Protein AF-A0A4C1Z4H4-F1 (afdb_monomer)

InterPro domains:
  IPR001117 Multicopper oxidase, second cupredoxin domain [PF00394] (41-142)
  IPR008972 Cupredoxin [G3DSA:2.60.40.420] (39-146)
  IPR008972 Cupredoxin [SSF49503] (39-143)
  IPR045087 Multicopper oxidase [PTHR11709] (38-143)

Sequence (146 aa):
MNISHVLVHEFMSIYYALAGWSGNRERRDERTKRKRGKEKEHVMIVTDWVHELSIAMFSSHHHSYGDNKPPTLLINGLGRFHVFNSTTGATYMRAARFNVEQGFRYRFRVINAEFLNCPIEMSFDGHNITVIASDGHDLVPITGEH

Structure (mmCIF, N/CA/C/O backbone):
data_AF-A0A4C1Z4H4-F1
#
_entry.id   AF-A0A4C1Z4H4-F1
#
loop_
_atom_site.group_PDB
_atom_site.id
_atom_site.type_symbol
_atom_site.label_atom_id
_atom_site.label_alt_id
_atom_site.label_comp_id
_atom_site.label_asym_id
_atom_site.label_entity_id
_atom_site.label_seq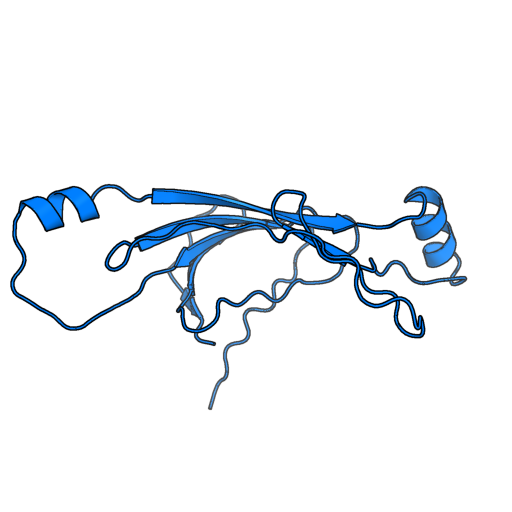_id
_atom_site.pdbx_PDB_ins_code
_atom_site.Cartn_x
_atom_site.Cartn_y
_atom_site.Cartn_z
_atom_site.occupancy
_atom_site.B_iso_or_equiv
_atom_site.auth_seq_id
_atom_site.auth_comp_id
_atom_site.auth_asym_id
_atom_site.auth_atom_id
_atom_site.pdbx_PDB_model_num
ATOM 1 N N . MET A 1 1 ? 15.488 -1.705 21.144 1.00 30.19 1 MET A N 1
ATOM 2 C CA . MET A 1 1 ? 14.410 -1.062 20.367 1.00 30.19 1 MET A CA 1
ATOM 3 C C . MET A 1 1 ? 14.139 -1.961 19.178 1.00 30.19 1 MET A C 1
ATOM 5 O O . MET A 1 1 ? 14.973 -2.008 18.289 1.00 30.19 1 MET A O 1
ATOM 9 N N . ASN A 1 2 ? 13.063 -2.749 19.222 1.00 25.31 2 ASN A N 1
ATOM 10 C CA . ASN A 1 2 ? 12.645 -3.563 18.080 1.00 25.31 2 ASN A CA 1
ATOM 11 C C . ASN A 1 2 ? 11.668 -2.730 17.256 1.00 25.31 2 ASN A C 1
ATOM 13 O O . ASN A 1 2 ? 10.528 -2.532 17.666 1.00 25.31 2 ASN A O 1
ATOM 17 N N . ILE A 1 3 ? 12.150 -2.210 16.133 1.00 30.77 3 ILE A N 1
ATOM 18 C CA . ILE A 1 3 ? 11.307 -1.633 15.089 1.00 30.77 3 ILE A CA 1
ATOM 19 C C . ILE A 1 3 ? 10.726 -2.826 14.330 1.00 30.77 3 ILE A C 1
ATOM 21 O O . ILE A 1 3 ? 11.472 -3.668 13.831 1.00 30.77 3 ILE A O 1
ATOM 25 N N . SER A 1 4 ? 9.401 -2.948 14.325 1.00 30.25 4 SER A N 1
ATOM 26 C CA . SER A 1 4 ? 8.708 -4.045 13.648 1.00 30.25 4 SER A CA 1
ATOM 27 C C . SER A 1 4 ? 8.334 -3.567 12.249 1.00 30.25 4 SER A C 1
ATOM 29 O O . SER A 1 4 ? 7.298 -2.936 12.072 1.00 30.25 4 SER A O 1
ATOM 31 N N . HIS A 1 5 ? 9.202 -3.819 11.271 1.00 35.69 5 HIS A N 1
ATOM 32 C CA . HIS A 1 5 ? 8.879 -3.618 9.859 1.00 35.69 5 HIS A CA 1
ATOM 33 C C . HIS A 1 5 ? 7.902 -4.706 9.413 1.00 35.69 5 HIS A C 1
ATOM 35 O O . HIS A 1 5 ? 8.167 -5.894 9.614 1.00 35.69 5 HIS A O 1
ATOM 41 N N . VAL A 1 6 ? 6.785 -4.321 8.797 1.00 41.94 6 VAL A N 1
ATOM 42 C CA . VAL A 1 6 ? 5.903 -5.284 8.129 1.00 41.94 6 VAL A CA 1
ATOM 43 C C . VAL A 1 6 ? 6.424 -5.454 6.704 1.00 41.94 6 VAL A C 1
ATOM 45 O O . VAL A 1 6 ? 5.980 -4.785 5.777 1.00 41.94 6 VAL A O 1
ATOM 48 N N . LEU A 1 7 ? 7.426 -6.324 6.549 1.00 33.84 7 LEU A N 1
ATOM 49 C CA . LEU A 1 7 ? 7.892 -6.784 5.242 1.00 33.84 7 LEU A CA 1
ATOM 50 C C . LEU A 1 7 ? 6.887 -7.793 4.688 1.00 33.84 7 LEU A C 1
ATOM 52 O O . LEU A 1 7 ? 6.667 -8.855 5.270 1.00 33.84 7 LEU A O 1
ATOM 56 N N . VAL A 1 8 ? 6.278 -7.445 3.560 1.00 42.78 8 VAL A N 1
ATOM 57 C CA . VAL A 1 8 ? 5.266 -8.257 2.887 1.00 42.78 8 VAL A CA 1
ATOM 58 C C . VAL A 1 8 ? 5.948 -9.094 1.808 1.00 42.78 8 VAL A C 1
ATOM 60 O O . VAL A 1 8 ? 6.097 -8.653 0.674 1.00 42.78 8 VAL A O 1
ATOM 63 N N . HIS A 1 9 ? 6.430 -10.281 2.169 1.00 30.33 9 HIS A N 1
ATOM 64 C CA . HIS A 1 9 ? 7.132 -11.179 1.251 1.00 30.33 9 HIS A CA 1
ATOM 65 C C . HIS A 1 9 ? 6.287 -12.421 0.970 1.00 30.33 9 HIS A C 1
ATOM 67 O O . HIS A 1 9 ? 6.481 -13.414 1.648 1.00 30.33 9 HIS A O 1
ATOM 73 N N . GLU A 1 10 ? 5.375 -12.375 -0.003 1.00 33.78 10 GLU A N 1
ATOM 74 C CA . GLU A 1 10 ? 4.819 -13.558 -0.686 1.00 33.78 10 GLU A CA 1
ATOM 75 C C . GLU A 1 10 ? 4.134 -13.119 -2.000 1.00 33.78 10 GLU A C 1
ATOM 77 O O . GLU A 1 10 ? 3.530 -12.046 -2.084 1.00 33.78 10 GLU A O 1
ATOM 82 N N . PHE A 1 11 ? 4.245 -13.950 -3.041 1.00 39.12 11 PHE A N 1
ATOM 83 C CA . PHE A 1 11 ? 3.613 -13.741 -4.346 1.00 39.12 11 PHE A CA 1
ATOM 84 C C . PHE A 1 11 ? 2.087 -13.836 -4.236 1.00 39.12 11 PHE A C 1
ATOM 86 O O . PHE A 1 11 ? 1.565 -14.886 -3.879 1.00 39.12 11 PHE A O 1
ATOM 93 N N . MET A 1 12 ? 1.386 -12.760 -4.612 1.00 39.31 12 MET A N 1
ATOM 94 C CA . MET A 1 12 ? -0.079 -12.638 -4.588 1.00 39.31 12 MET A CA 1
ATOM 95 C C . MET A 1 12 ? -0.701 -12.978 -3.232 1.00 39.31 12 MET A C 1
ATOM 97 O O . MET A 1 12 ? -1.263 -14.056 -3.045 1.00 39.31 12 MET A O 1
ATOM 101 N N . SER A 1 13 ? -0.667 -12.011 -2.316 1.00 38.25 13 SER A N 1
ATOM 102 C CA . SER A 1 13 ? -1.315 -12.153 -1.018 1.00 38.25 13 SER A CA 1
ATOM 103 C C . SER A 1 13 ? -2.385 -11.076 -0.771 1.00 38.25 13 SER A C 1
ATOM 105 O O . SER A 1 13 ? -2.226 -9.898 -1.121 1.00 38.25 13 SER A O 1
ATOM 107 N N . ILE A 1 14 ? -3.539 -11.502 -0.242 1.00 40.38 14 ILE A N 1
ATOM 108 C CA . ILE A 1 14 ? -4.678 -10.652 0.141 1.00 40.38 14 ILE A CA 1
ATOM 109 C C . ILE A 1 14 ? -4.539 -10.328 1.628 1.00 40.38 14 ILE A C 1
ATOM 111 O O . ILE A 1 14 ? -4.780 -11.182 2.479 1.00 40.38 14 ILE A O 1
ATOM 115 N N . TYR A 1 15 ? -4.243 -9.079 1.969 1.00 48.06 15 TYR A N 1
ATOM 116 C CA . TYR A 1 15 ? -4.083 -8.642 3.354 1.00 48.06 15 TYR A CA 1
ATOM 117 C C . TYR A 1 15 ? -5.286 -7.834 3.840 1.00 48.06 15 TYR A C 1
ATOM 119 O O . TYR A 1 15 ? -5.850 -6.994 3.136 1.00 48.06 15 TYR A O 1
ATOM 127 N N . TYR A 1 16 ? -5.680 -8.050 5.091 1.00 42.06 16 TYR A N 1
ATOM 128 C CA . TYR A 1 16 ? -6.735 -7.282 5.742 1.00 42.06 16 TYR A CA 1
ATOM 129 C C . TYR A 1 16 ? -6.140 -6.372 6.813 1.00 42.06 16 TYR A C 1
ATOM 131 O O . TYR A 1 16 ? -5.644 -6.842 7.838 1.00 42.06 16 TYR A O 1
ATOM 139 N N . ALA A 1 17 ? -6.248 -5.064 6.594 1.00 45.81 17 ALA A N 1
ATOM 140 C CA . ALA A 1 17 ? -5.767 -4.022 7.489 1.00 45.81 17 ALA A CA 1
ATOM 141 C C . ALA A 1 17 ? -6.948 -3.248 8.101 1.00 45.81 17 ALA A C 1
ATOM 143 O O . ALA A 1 17 ? -7.815 -2.737 7.391 1.00 45.81 17 ALA A O 1
ATOM 144 N N . LEU A 1 18 ? -6.992 -3.130 9.426 1.00 42.09 18 LEU A N 1
ATOM 145 C CA . LEU A 1 18 ? -7.861 -2.201 10.142 1.00 42.09 18 LEU A CA 1
ATOM 146 C C . LEU A 1 18 ? -7.08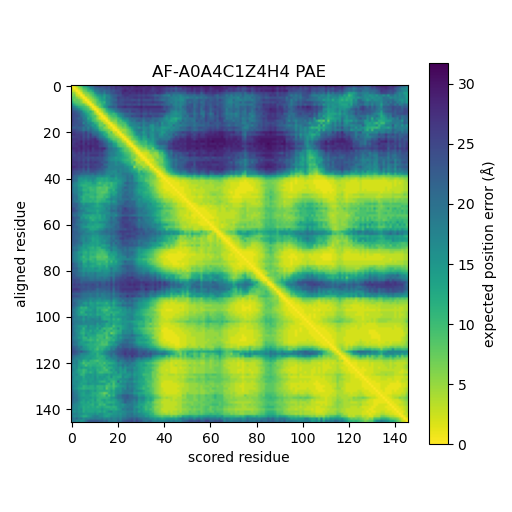7 -0.917 10.428 1.00 42.09 18 LEU A C 1
ATOM 148 O O . LEU A 1 18 ? -6.120 -0.935 11.182 1.00 42.09 18 LEU A O 1
ATOM 152 N N . ALA A 1 19 ? -7.547 0.207 9.888 1.00 43.06 19 ALA A N 1
ATOM 153 C CA . ALA A 1 19 ? -7.059 1.520 10.296 1.00 43.06 19 ALA A CA 1
ATOM 154 C C . ALA A 1 19 ? -7.988 2.070 11.388 1.00 43.06 19 ALA A C 1
ATOM 156 O O . ALA A 1 19 ? -9.206 2.202 11.191 1.00 43.06 19 ALA A O 1
ATOM 157 N N . GLY A 1 20 ? -7.434 2.359 12.568 1.00 35.72 20 GLY A N 1
ATOM 158 C CA . GLY A 1 20 ? -8.199 2.829 13.721 1.00 35.72 20 GLY A CA 1
ATOM 159 C C . GLY A 1 20 ? -7.517 3.979 14.453 1.00 35.72 20 GLY A C 1
ATOM 160 O O . GLY A 1 20 ? -6.457 3.803 15.037 1.00 35.72 20 GLY A O 1
ATOM 161 N N . TRP A 1 21 ? -8.169 5.143 14.502 1.00 39.53 21 TRP A N 1
ATOM 162 C CA . TRP A 1 21 ? -7.762 6.260 15.362 1.00 39.53 21 TRP A CA 1
ATOM 163 C C . TRP A 1 21 ? -8.358 6.074 16.769 1.00 39.53 21 TRP A C 1
ATOM 165 O O . TRP A 1 21 ? -9.581 6.047 16.941 1.00 39.53 21 TRP A O 1
ATOM 175 N N . SER A 1 22 ? -7.510 5.991 17.800 1.00 38.91 22 SER A N 1
ATOM 176 C CA . SER A 1 22 ? -7.929 6.044 19.211 1.00 38.91 22 SER A CA 1
ATOM 177 C C . SER A 1 22 ? -7.769 7.458 19.794 1.00 38.91 22 SER A C 1
ATOM 179 O O . SER A 1 22 ? -6.697 7.831 20.252 1.00 38.91 22 SER A O 1
ATOM 181 N N . GLY A 1 23 ? -8.831 8.272 19.740 1.00 35.72 23 GLY A N 1
ATOM 182 C CA . GLY A 1 23 ? -8.901 9.592 20.389 1.00 35.72 23 GLY A CA 1
ATOM 183 C C . GLY A 1 23 ? -9.531 9.530 21.790 1.00 35.72 23 GLY A C 1
ATOM 184 O O . GLY A 1 23 ? -10.363 8.657 22.056 1.00 35.72 23 GLY A O 1
ATOM 185 N N . ASN A 1 24 ? -9.123 10.453 22.672 1.00 34.06 24 ASN A N 1
ATOM 186 C CA . ASN A 1 24 ? -9.447 10.492 24.105 1.00 34.06 24 ASN A CA 1
ATOM 187 C C . ASN A 1 24 ? -10.946 10.357 24.450 1.00 34.06 24 ASN A C 1
ATOM 189 O O . ASN A 1 24 ? -11.849 10.755 23.716 1.00 34.06 24 ASN A O 1
ATOM 193 N N . ARG A 1 25 ? -11.189 9.725 25.604 1.00 48.22 25 ARG A N 1
ATOM 194 C CA . ARG A 1 25 ? -12.469 9.164 26.060 1.00 48.22 25 ARG A CA 1
ATOM 195 C C . ARG A 1 25 ? -13.439 10.241 26.561 1.00 48.22 25 ARG A C 1
ATOM 197 O O . ARG A 1 25 ? -13.368 10.638 27.716 1.00 48.22 25 ARG A O 1
ATOM 204 N N . GLU A 1 26 ? -14.410 10.609 25.732 1.00 56.34 26 GLU A N 1
ATOM 205 C CA . GLU A 1 26 ? -15.554 11.448 26.125 1.00 56.34 26 GLU A CA 1
ATOM 206 C C . GLU A 1 26 ? -16.852 10.622 26.281 1.00 56.34 26 GLU A C 1
ATOM 208 O O . GLU A 1 26 ? -16.960 9.508 25.745 1.00 56.34 26 GLU A O 1
ATOM 213 N N . ARG A 1 27 ? -17.818 11.116 27.078 1.00 59.56 27 ARG A N 1
ATOM 214 C CA . ARG A 1 27 ? -19.074 10.401 27.403 1.00 59.56 27 ARG A CA 1
ATOM 215 C C . ARG A 1 27 ? -19.857 10.103 26.118 1.00 59.56 27 ARG A C 1
ATOM 217 O O . ARG A 1 27 ? -20.133 10.997 25.331 1.00 59.56 27 ARG A O 1
ATOM 224 N N . ARG A 1 28 ? -20.179 8.823 25.898 1.00 58.25 28 ARG A N 1
ATOM 225 C CA . ARG A 1 28 ? -20.733 8.308 24.633 1.00 58.25 28 ARG A CA 1
ATOM 226 C C . ARG A 1 28 ? -22.243 8.133 24.676 1.00 58.25 28 ARG A C 1
ATOM 228 O O . ARG A 1 28 ? -22.729 7.299 25.439 1.00 58.25 28 ARG A O 1
ATOM 235 N N . ASP A 1 29 ? -22.920 8.767 23.728 1.00 59.09 29 ASP A N 1
ATOM 236 C CA . ASP A 1 29 ? -24.323 8.509 23.410 1.00 59.09 29 ASP A CA 1
ATOM 237 C C . ASP A 1 29 ? -24.531 7.155 22.704 1.00 59.09 29 ASP A C 1
ATOM 239 O O . ASP A 1 29 ? -23.670 6.623 21.991 1.00 59.09 29 ASP A O 1
ATOM 243 N N . GLU A 1 30 ? -25.721 6.577 22.863 1.00 61.88 30 GLU A N 1
ATOM 244 C CA . GLU A 1 30 ? -26.090 5.299 22.236 1.00 61.88 30 GLU A CA 1
ATOM 245 C C . GLU A 1 30 ? -26.147 5.381 20.705 1.00 61.88 30 GLU A C 1
ATOM 247 O O . GLU A 1 30 ? -25.840 4.413 20.005 1.00 61.88 30 GLU A O 1
ATOM 252 N N . ARG A 1 31 ? -26.451 6.565 20.162 1.00 56.78 31 ARG A N 1
ATOM 253 C CA . ARG A 1 31 ? -26.474 6.825 18.715 1.00 56.78 31 ARG A CA 1
ATOM 254 C C . ARG A 1 31 ? -25.075 6.708 18.095 1.00 56.78 31 ARG A C 1
ATOM 256 O O . ARG A 1 31 ? -24.931 6.182 16.990 1.00 56.78 31 ARG A O 1
ATOM 263 N N . THR A 1 32 ? -24.040 7.124 18.826 1.00 56.84 32 THR A N 1
ATOM 264 C CA . THR A 1 32 ? -22.622 6.977 18.459 1.00 56.84 32 THR A CA 1
ATOM 265 C C . THR A 1 32 ? -22.135 5.537 18.638 1.00 56.84 32 THR A C 1
ATOM 267 O O . THR A 1 32 ? -21.359 5.057 17.811 1.00 56.84 32 THR A O 1
ATOM 270 N N . LYS A 1 33 ? -22.641 4.793 19.637 1.00 55.88 33 LYS A N 1
ATOM 271 C CA . LYS A 1 33 ? -22.388 3.340 19.764 1.00 55.88 33 LYS A CA 1
ATOM 272 C C . LYS A 1 33 ? -22.951 2.553 18.575 1.00 55.88 33 LYS A C 1
ATOM 274 O O . LYS A 1 33 ? -22.245 1.725 18.007 1.00 55.88 33 LYS A O 1
ATOM 279 N N . ARG A 1 34 ? -24.185 2.849 18.153 1.00 52.97 34 ARG A N 1
ATOM 280 C CA . ARG A 1 34 ? -24.854 2.166 17.029 1.00 52.97 34 ARG A CA 1
ATOM 281 C C . ARG A 1 34 ? -24.170 2.432 15.685 1.00 52.97 34 ARG A C 1
ATOM 283 O O . ARG A 1 34 ? -24.039 1.518 14.879 1.00 52.97 34 ARG A O 1
ATOM 290 N N . LYS A 1 35 ? -23.677 3.659 15.463 1.00 52.66 35 LYS A N 1
ATOM 291 C CA . LYS A 1 35 ? -22.858 4.009 14.286 1.00 52.66 35 LYS A CA 1
ATOM 292 C C . LYS A 1 35 ? -21.493 3.307 14.280 1.00 52.66 35 LYS A C 1
ATOM 294 O O . LYS A 1 35 ? -21.040 2.915 13.214 1.00 52.66 35 LYS A O 1
ATOM 299 N N . ARG A 1 36 ? -20.878 3.085 15.448 1.00 52.91 36 ARG A N 1
ATOM 300 C CA . ARG A 1 36 ? -19.617 2.330 15.595 1.00 52.91 36 ARG A CA 1
ATOM 301 C C . ARG A 1 36 ? -19.728 0.830 15.302 1.00 52.91 36 ARG A C 1
ATOM 303 O O . ARG A 1 36 ? -18.702 0.212 15.048 1.00 52.91 36 ARG A O 1
ATOM 310 N N . GLY A 1 37 ? -20.931 0.255 15.371 1.00 53.34 37 GLY A N 1
ATOM 311 C CA . GLY A 1 37 ? -21.174 -1.164 15.086 1.00 53.34 37 GLY A CA 1
ATOM 312 C C . GLY A 1 37 ? -21.235 -1.514 13.596 1.00 53.34 37 GLY A C 1
ATOM 313 O O . GLY A 1 37 ? -21.210 -2.690 13.260 1.00 53.34 37 GLY A O 1
ATOM 314 N N . LYS A 1 38 ? -21.311 -0.518 12.701 1.00 55.28 38 LYS A N 1
ATOM 315 C CA . LYS A 1 38 ? -21.146 -0.732 11.259 1.00 55.28 38 LYS A CA 1
ATOM 316 C C . LYS A 1 38 ? -19.684 -0.506 10.900 1.00 55.28 38 LYS A C 1
ATOM 318 O O . LYS A 1 38 ? -19.225 0.633 10.862 1.00 55.28 38 LYS A O 1
ATOM 323 N N . GLU A 1 39 ? -18.969 -1.593 10.660 1.00 65.31 39 GLU A N 1
ATOM 324 C CA . GLU A 1 39 ? -17.646 -1.544 10.054 1.00 65.31 39 GLU A CA 1
ATOM 325 C C . GLU A 1 39 ? -17.796 -1.047 8.609 1.00 65.31 39 GLU A C 1
ATOM 327 O O . GLU A 1 39 ? -18.591 -1.586 7.837 1.00 65.31 39 GLU A O 1
ATOM 332 N N . LYS A 1 40 ? -17.119 0.054 8.268 1.00 82.44 40 LYS A N 1
ATOM 333 C CA . LYS A 1 40 ? -17.070 0.555 6.891 1.00 82.44 40 LYS A CA 1
ATOM 334 C C . LYS A 1 40 ? -15.890 -0.124 6.202 1.00 82.44 40 LYS A C 1
ATOM 336 O O . LYS A 1 40 ? -14.779 -0.105 6.733 1.00 82.44 40 LYS A O 1
ATOM 341 N N . GLU A 1 41 ? -16.141 -0.724 5.045 1.00 89.75 41 GLU A N 1
ATOM 342 C CA . GLU A 1 41 ? -15.123 -1.454 4.292 1.00 89.75 41 GLU A CA 1
ATOM 343 C C . GLU A 1 41 ? -14.649 -0.664 3.068 1.00 89.75 41 GLU A C 1
ATOM 345 O O . GLU A 1 41 ? -15.433 0.008 2.394 1.00 89.75 41 GLU A O 1
ATOM 350 N N . HIS A 1 42 ? -13.362 -0.796 2.761 1.00 92.81 42 HIS A N 1
ATOM 351 C CA . HIS A 1 42 ? -12.749 -0.330 1.526 1.00 92.81 42 HIS A CA 1
ATOM 352 C C . HIS A 1 42 ? -11.946 -1.460 0.894 1.00 92.81 42 HIS A C 1
ATOM 354 O O . HIS A 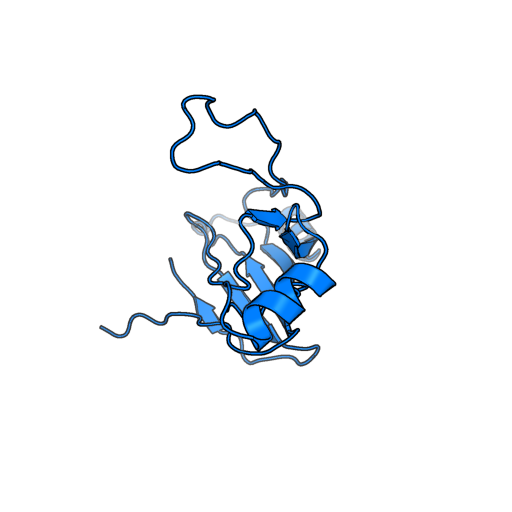1 42 ? -11.300 -2.235 1.594 1.00 92.81 42 HIS A O 1
ATOM 360 N N . VAL A 1 43 ? -11.960 -1.530 -0.434 1.00 93.56 43 VAL A N 1
ATOM 361 C CA . VAL A 1 43 ? -11.066 -2.406 -1.196 1.00 93.56 43 VAL A CA 1
ATOM 362 C C . VAL A 1 43 ? -9.983 -1.537 -1.818 1.00 93.56 43 VAL A C 1
ATOM 364 O O . VAL A 1 43 ? -10.280 -0.525 -2.461 1.00 93.56 43 VAL A O 1
ATOM 367 N N . MET A 1 44 ? -8.735 -1.920 -1.580 1.00 94.25 44 MET A N 1
ATOM 368 C CA . MET A 1 44 ? -7.546 -1.285 -2.119 1.00 94.25 44 MET A CA 1
ATOM 369 C C . MET A 1 44 ? -6.790 -2.321 -2.938 1.00 94.25 44 MET A C 1
ATOM 371 O O . MET A 1 44 ? -6.232 -3.262 -2.387 1.00 94.25 44 MET A O 1
ATOM 375 N N . ILE A 1 45 ? -6.786 -2.147 -4.249 1.00 93.56 45 ILE A N 1
ATOM 376 C CA . ILE A 1 45 ? -6.012 -2.970 -5.169 1.00 93.56 45 ILE A CA 1
ATOM 377 C C . ILE A 1 45 ? -4.735 -2.205 -5.477 1.00 93.56 45 ILE A C 1
ATOM 379 O O . ILE A 1 45 ? -4.806 -1.058 -5.927 1.00 93.56 45 ILE A O 1
ATOM 383 N N . VAL A 1 46 ? -3.598 -2.835 -5.208 1.00 91.88 46 VAL A N 1
ATOM 384 C CA . VAL A 1 46 ? -2.277 -2.341 -5.582 1.00 91.88 46 VAL A CA 1
ATOM 385 C C . VAL A 1 46 ? -1.826 -3.122 -6.804 1.00 91.88 46 VAL A C 1
ATOM 387 O O . VAL A 1 46 ? -1.910 -4.347 -6.821 1.00 91.88 46 VAL A O 1
ATOM 390 N N . THR A 1 47 ? -1.425 -2.423 -7.855 1.00 90.62 47 THR A N 1
ATOM 391 C CA . THR A 1 47 ? -1.010 -3.038 -9.120 1.00 90.62 47 THR A CA 1
ATOM 392 C C . THR A 1 47 ? 0.200 -2.292 -9.639 1.00 90.62 47 THR A C 1
ATOM 394 O O . THR A 1 47 ? 0.214 -1.062 -9.632 1.00 90.62 47 THR A O 1
ATOM 397 N N . ASP A 1 48 ? 1.201 -3.011 -10.114 1.00 87.62 48 ASP A N 1
ATOM 398 C CA . ASP A 1 48 ? 2.310 -2.414 -10.831 1.00 87.62 48 ASP A CA 1
ATOM 399 C C . ASP A 1 48 ? 1.899 -2.044 -12.256 1.00 87.62 48 ASP A C 1
ATOM 401 O O . ASP A 1 48 ? 0.975 -2.605 -12.846 1.00 87.62 48 ASP A O 1
ATOM 405 N N . TRP A 1 49 ? 2.558 -1.039 -12.825 1.00 87.00 49 TRP A N 1
ATOM 406 C CA . TRP A 1 49 ? 2.260 -0.635 -14.190 1.00 87.00 49 TRP A CA 1
ATOM 407 C C . TRP A 1 49 ? 3.510 -0.278 -14.968 1.00 87.00 49 TRP A C 1
ATOM 409 O O . TRP A 1 49 ? 4.370 0.475 -14.510 1.00 87.00 49 TRP A O 1
ATOM 419 N N . VAL A 1 50 ? 3.570 -0.803 -16.187 1.00 83.50 50 VAL A N 1
ATOM 420 C CA . VAL A 1 50 ? 4.671 -0.638 -17.131 1.00 83.50 50 VAL A CA 1
ATOM 421 C C . VAL A 1 50 ? 4.135 -0.107 -18.457 1.00 83.50 50 VAL A C 1
ATOM 423 O O . VAL A 1 50 ? 3.004 -0.387 -18.847 1.00 83.50 50 VAL A O 1
ATOM 426 N N . HIS A 1 51 ? 4.954 0.680 -19.155 1.00 86.12 51 HIS A N 1
ATOM 427 C CA . HIS A 1 51 ? 4.624 1.215 -20.484 1.00 86.12 51 HIS A CA 1
ATOM 428 C C . HIS A 1 51 ? 5.137 0.318 -21.623 1.00 86.12 51 HIS A C 1
ATOM 430 O O . HIS A 1 51 ? 4.979 0.652 -22.795 1.00 86.12 51 HIS A O 1
ATOM 436 N N . GLU A 1 52 ? 5.750 -0.813 -21.276 1.00 83.12 52 GLU A N 1
ATOM 437 C CA . GLU A 1 52 ? 6.268 -1.817 -22.199 1.00 83.12 52 GLU A CA 1
ATOM 438 C C . GLU A 1 52 ? 5.428 -3.092 -22.129 1.00 83.12 52 GLU A C 1
ATOM 440 O O . GLU A 1 52 ? 4.744 -3.364 -21.141 1.00 83.12 52 GLU A O 1
ATOM 445 N N . LEU A 1 53 ? 5.481 -3.901 -23.186 1.00 85.44 53 LEU A N 1
ATOM 446 C CA . LEU A 1 53 ? 4.777 -5.175 -23.209 1.00 85.44 53 LEU A CA 1
ATOM 447 C C . LEU A 1 53 ? 5.397 -6.132 -22.181 1.00 85.44 53 LEU A C 1
ATOM 449 O O . LEU A 1 53 ? 6.598 -6.397 -22.227 1.00 85.44 53 LEU A O 1
ATOM 453 N N . SER A 1 54 ? 4.571 -6.722 -21.313 1.00 80.88 54 SER A N 1
ATOM 454 C CA . SER A 1 54 ? 5.032 -7.602 -20.228 1.00 80.88 54 SER A CA 1
ATOM 455 C C . SER A 1 54 ? 5.908 -8.762 -20.717 1.00 80.88 54 SER A C 1
ATOM 457 O O . SER A 1 54 ? 6.865 -9.127 -20.043 1.00 80.88 54 SER A O 1
ATOM 459 N N . ILE A 1 55 ? 5.645 -9.310 -21.914 1.00 84.44 55 ILE A N 1
ATOM 460 C CA . ILE A 1 55 ? 6.471 -10.384 -22.497 1.00 84.44 55 ILE A CA 1
ATOM 461 C C . ILE A 1 55 ? 7.880 -9.908 -22.872 1.00 84.44 55 ILE A C 1
ATOM 463 O O . ILE A 1 55 ? 8.839 -10.665 -22.741 1.00 84.44 55 ILE A O 1
ATOM 467 N N . ALA A 1 56 ? 8.012 -8.654 -23.313 1.00 85.38 56 ALA A N 1
ATOM 468 C CA . ALA A 1 56 ? 9.294 -8.072 -23.677 1.00 85.38 56 ALA A CA 1
ATOM 469 C C . ALA A 1 56 ? 10.124 -7.819 -22.416 1.00 85.38 56 ALA A C 1
ATOM 471 O O . ALA A 1 56 ? 11.273 -8.247 -22.358 1.00 85.38 56 ALA A O 1
ATOM 472 N N . MET A 1 57 ? 9.523 -7.227 -21.377 1.00 80.12 57 MET A N 1
ATOM 473 C CA . MET A 1 57 ? 10.192 -7.036 -20.085 1.00 80.12 57 MET A CA 1
ATOM 474 C C . MET A 1 57 ? 10.594 -8.368 -19.442 1.00 80.12 57 MET A C 1
ATOM 476 O O . MET A 1 57 ? 11.736 -8.526 -19.016 1.00 80.12 57 MET A O 1
ATOM 480 N N . PHE A 1 58 ? 9.691 -9.356 -19.433 1.00 80.38 58 PHE A N 1
ATOM 481 C CA . PHE A 1 58 ? 9.980 -10.691 -18.907 1.00 80.38 58 PHE A CA 1
ATOM 482 C C . PHE A 1 58 ? 11.142 -11.357 -19.654 1.00 80.38 58 PHE A C 1
ATOM 484 O O . PHE A 1 58 ? 12.084 -11.837 -19.026 1.00 80.38 58 PHE A O 1
ATOM 491 N N . SER A 1 59 ? 11.115 -11.349 -20.992 1.00 84.56 59 SER A N 1
ATOM 492 C CA . SER A 1 59 ? 12.179 -11.948 -21.803 1.00 84.56 59 SER A CA 1
ATOM 493 C C . SER A 1 59 ? 13.518 -11.228 -21.631 1.00 84.56 59 SER A C 1
ATOM 495 O O . SER A 1 59 ? 14.550 -11.894 -21.550 1.00 84.56 59 SER A O 1
ATOM 497 N N . SER A 1 60 ? 13.519 -9.894 -21.571 1.00 83.31 60 SER A N 1
ATOM 498 C CA . SER A 1 60 ? 14.733 -9.093 -21.377 1.00 83.31 60 SER A CA 1
ATOM 499 C C . SER A 1 60 ? 15.367 -9.358 -20.017 1.00 83.31 60 SER A C 1
ATOM 501 O O . SER A 1 60 ? 16.581 -9.539 -19.933 1.00 83.31 60 SER A O 1
ATOM 503 N N . HIS A 1 61 ? 14.554 -9.448 -18.963 1.00 82.00 61 HIS A N 1
ATOM 504 C CA . HIS A 1 61 ? 15.035 -9.796 -17.632 1.00 82.00 61 HIS A CA 1
ATOM 505 C C . HIS A 1 61 ? 15.557 -11.239 -17.561 1.00 82.00 61 HIS A C 1
ATOM 507 O O . HIS A 1 61 ? 16.642 -11.468 -17.032 1.00 82.00 61 HIS A O 1
ATOM 513 N N . HIS A 1 62 ? 14.842 -12.204 -18.155 1.00 84.31 62 HIS A N 1
ATOM 514 C CA . HIS A 1 62 ? 15.252 -13.615 -18.177 1.00 84.31 62 HIS A CA 1
ATOM 515 C C . HIS A 1 62 ? 16.611 -13.832 -18.858 1.00 84.31 62 HIS A C 1
ATOM 517 O O . HIS A 1 62 ? 17.388 -14.691 -18.447 1.00 84.31 62 HIS A O 1
ATOM 523 N N . HIS A 1 63 ? 16.918 -13.032 -19.880 1.00 88.75 63 HIS A N 1
ATOM 524 C CA . HIS A 1 63 ? 18.199 -13.068 -20.586 1.00 88.75 63 HIS A CA 1
ATOM 525 C C . HIS A 1 63 ? 19.241 -12.075 -20.036 1.00 88.75 63 HIS A C 1
ATOM 527 O O . HIS A 1 63 ? 20.259 -11.844 -20.683 1.00 88.75 63 HIS A O 1
ATOM 533 N N . SER A 1 64 ? 19.021 -11.493 -18.849 1.00 81.94 64 SER A N 1
ATOM 534 C CA . SER A 1 64 ? 19.921 -10.516 -18.208 1.00 81.94 64 SER A CA 1
ATOM 535 C C . SER A 1 64 ? 20.228 -9.263 -19.047 1.00 81.94 64 SER A C 1
ATOM 537 O O . SER A 1 64 ? 21.245 -8.605 -18.832 1.00 81.94 64 SER A O 1
ATOM 539 N N . TYR A 1 65 ? 19.352 -8.898 -19.988 1.00 83.06 65 TYR A N 1
ATOM 540 C CA . TYR A 1 65 ? 19.471 -7.677 -20.797 1.00 83.06 65 TYR A CA 1
ATOM 541 C C . TYR A 1 65 ? 18.724 -6.473 -20.201 1.00 83.06 65 TYR A C 1
ATOM 543 O O . TYR A 1 65 ? 18.814 -5.374 -20.743 1.00 83.06 65 TYR A O 1
ATOM 551 N N . GLY A 1 66 ? 18.001 -6.654 -19.093 1.00 77.50 66 GLY A N 1
ATOM 552 C CA . GLY A 1 66 ? 17.261 -5.587 -18.422 1.00 77.50 66 GLY A CA 1
ATOM 553 C C . GLY A 1 66 ? 16.755 -5.978 -17.034 1.00 77.50 66 GLY A C 1
ATOM 554 O O . GLY A 1 66 ? 17.001 -7.088 -16.550 1.00 77.50 66 GLY A O 1
ATOM 555 N N . ASP A 1 67 ? 16.037 -5.056 -16.393 1.00 76.88 67 ASP A N 1
ATOM 556 C CA . ASP A 1 67 ? 15.297 -5.330 -15.164 1.00 76.88 67 ASP A CA 1
ATOM 557 C C . ASP A 1 67 ? 13.798 -5.499 -15.432 1.00 76.88 67 ASP A C 1
ATOM 559 O O . ASP A 1 67 ? 13.288 -5.253 -16.525 1.00 76.88 67 ASP A O 1
ATOM 563 N N . ASN A 1 68 ? 13.108 -5.994 -14.417 1.00 73.38 68 ASN A N 1
ATOM 564 C CA . ASN A 1 68 ? 11.674 -6.185 -14.407 1.00 73.38 68 ASN A CA 1
ATOM 565 C C . ASN A 1 68 ? 11.044 -5.287 -13.334 1.00 73.38 68 ASN A C 1
ATOM 567 O O . ASN A 1 68 ? 10.141 -5.721 -12.629 1.00 73.38 68 ASN A O 1
ATOM 571 N N . LYS A 1 69 ? 11.567 -4.071 -13.133 1.00 78.19 69 LYS A N 1
ATOM 572 C CA . LYS A 1 69 ? 11.059 -3.161 -12.104 1.00 78.19 69 LYS A CA 1
ATOM 573 C C . LYS A 1 69 ? 10.030 -2.220 -12.723 1.00 78.19 69 LYS A C 1
ATOM 575 O O . LYS A 1 69 ? 10.353 -1.499 -13.670 1.00 78.19 69 LYS A O 1
ATOM 580 N N . PRO A 1 70 ? 8.793 -2.186 -12.209 1.00 78.62 70 PRO A N 1
ATOM 581 C CA . PRO A 1 70 ? 7.792 -1.280 -12.735 1.00 78.62 70 PRO A CA 1
ATOM 582 C C . PRO A 1 70 ? 8.135 0.166 -12.358 1.00 78.62 70 PRO A C 1
ATOM 584 O O . PRO A 1 70 ? 8.532 0.439 -11.223 1.00 78.62 70 PRO A O 1
ATOM 587 N N . PRO A 1 71 ? 7.954 1.133 -13.270 1.00 81.06 71 PRO A N 1
ATOM 588 C CA . PRO A 1 71 ? 8.235 2.531 -12.972 1.00 81.06 71 PRO A CA 1
ATOM 589 C C . PRO A 1 71 ? 7.143 3.214 -12.133 1.00 81.06 71 PRO A C 1
ATOM 591 O O . PRO A 1 71 ? 7.317 4.364 -11.727 1.00 81.06 71 PRO A O 1
ATOM 594 N N . THR A 1 72 ? 5.990 2.573 -11.914 1.00 85.56 72 THR A N 1
ATOM 595 C CA . THR A 1 72 ? 4.901 3.137 -11.108 1.00 85.56 72 THR A CA 1
ATOM 596 C C . THR A 1 72 ? 3.999 2.057 -10.511 1.00 85.56 72 THR A C 1
ATOM 598 O O . THR A 1 72 ? 3.871 0.964 -11.065 1.00 85.56 72 THR A O 1
ATOM 601 N N . LEU A 1 73 ? 3.350 2.407 -9.399 1.00 87.75 73 LEU A N 1
ATOM 602 C CA . LEU A 1 73 ? 2.279 1.641 -8.768 1.00 87.75 73 LEU A CA 1
ATOM 603 C C . LEU A 1 73 ? 0.951 2.383 -8.921 1.00 87.75 73 LEU A C 1
ATOM 605 O O . LEU A 1 73 ? 0.873 3.612 -8.806 1.00 87.75 73 LEU A O 1
ATOM 609 N N . LEU A 1 74 ? -0.108 1.617 -9.136 1.00 91.31 74 LEU A N 1
ATOM 610 C CA . LEU A 1 74 ? -1.483 2.074 -9.209 1.00 91.31 74 LEU A CA 1
ATOM 611 C C . LEU A 1 74 ? -2.238 1.590 -7.975 1.00 91.31 74 LEU A C 1
ATOM 613 O O . LEU A 1 74 ? -2.240 0.406 -7.654 1.00 91.31 74 LEU A O 1
ATOM 617 N N . ILE A 1 75 ? -2.951 2.507 -7.329 1.00 93.94 75 ILE A N 1
ATOM 618 C CA . ILE A 1 75 ? -3.937 2.190 -6.299 1.00 93.94 75 ILE A CA 1
ATOM 619 C C . ILE A 1 75 ? -5.314 2.344 -6.928 1.00 93.94 75 ILE A C 1
ATOM 621 O O . ILE A 1 75 ? -5.654 3.428 -7.403 1.00 93.94 75 ILE A O 1
ATOM 625 N N . ASN A 1 76 ? -6.114 1.278 -6.961 1.00 94.69 76 ASN A N 1
ATOM 626 C CA . ASN A 1 76 ? -7.428 1.257 -7.618 1.00 94.69 76 ASN A CA 1
ATOM 627 C C . ASN A 1 76 ? -7.394 1.856 -9.046 1.00 94.69 76 ASN A C 1
ATOM 629 O O . ASN A 1 76 ? -8.274 2.630 -9.426 1.00 94.69 76 ASN A O 1
ATOM 633 N N . GLY A 1 77 ? -6.345 1.537 -9.817 1.00 92.75 77 GLY A N 1
ATOM 634 C CA . GLY A 1 77 ? -6.147 2.000 -11.199 1.00 92.75 77 GLY A CA 1
ATOM 635 C C . GLY A 1 77 ? -5.618 3.433 -11.355 1.00 92.75 77 GLY A C 1
ATOM 636 O O . GLY A 1 77 ? -5.543 3.936 -12.473 1.00 92.75 77 GLY A O 1
ATOM 637 N N . LEU A 1 78 ? -5.256 4.110 -10.260 1.00 92.50 78 LEU A N 1
ATOM 638 C CA . LEU A 1 78 ? -4.741 5.479 -10.267 1.00 92.50 78 LEU A CA 1
ATOM 639 C C . LEU A 1 78 ? -3.332 5.535 -9.675 1.00 92.50 78 LEU A C 1
ATOM 641 O O . LEU A 1 78 ? -3.107 5.072 -8.560 1.00 92.50 78 LEU A O 1
ATOM 645 N N . GLY A 1 79 ? -2.403 6.175 -10.378 1.00 87.94 79 GLY A N 1
ATOM 646 C CA . GLY A 1 79 ? -1.019 6.330 -9.934 1.00 87.94 79 GLY A CA 1
ATOM 647 C C . GLY A 1 79 ? -0.364 7.559 -10.541 1.00 87.94 79 GLY A C 1
ATOM 648 O O . GLY A 1 79 ? -0.936 8.233 -11.400 1.00 87.94 79 GLY A O 1
ATOM 649 N N . ARG A 1 80 ? 0.830 7.883 -10.050 1.00 84.44 80 ARG A N 1
ATOM 650 C CA . ARG A 1 80 ? 1.638 8.996 -10.554 1.00 84.44 80 ARG A CA 1
ATOM 651 C C . ARG A 1 80 ? 2.866 8.433 -11.240 1.00 84.44 80 ARG A C 1
ATOM 653 O O . ARG A 1 80 ? 3.568 7.603 -10.670 1.00 84.44 80 ARG A O 1
ATOM 660 N N . PHE A 1 81 ? 3.136 8.922 -12.438 1.00 81.06 81 PHE A N 1
ATOM 661 C CA . PHE A 1 81 ? 4.316 8.556 -13.199 1.00 81.06 81 PHE A CA 1
ATOM 662 C C . PHE A 1 81 ? 5.290 9.731 -13.238 1.00 81.06 81 PHE A C 1
ATOM 664 O O . PHE A 1 81 ? 4.905 10.866 -13.530 1.00 81.06 81 PHE A O 1
ATOM 671 N N . HIS A 1 82 ? 6.551 9.453 -12.920 1.00 71.44 82 HIS A N 1
ATOM 672 C CA . HIS A 1 82 ? 7.632 10.422 -12.987 1.00 71.44 82 HIS A CA 1
ATOM 673 C C . HIS A 1 82 ? 8.809 9.810 -13.737 1.00 71.44 82 HIS A C 1
ATOM 675 O O . HIS A 1 82 ? 9.292 8.738 -13.377 1.00 71.44 82 HIS A O 1
ATOM 681 N N . VAL A 1 83 ? 9.289 10.511 -14.762 1.00 67.31 83 VAL A N 1
ATOM 682 C CA . VAL A 1 83 ? 10.503 10.127 -15.482 1.00 67.31 83 VAL A CA 1
ATOM 683 C C . VAL A 1 83 ? 11.682 10.817 -14.809 1.00 67.31 83 VAL A C 1
ATOM 685 O O . VAL A 1 83 ? 11.828 12.037 -14.893 1.00 67.31 83 VAL A O 1
ATOM 688 N N . PHE A 1 84 ? 12.530 10.046 -14.129 1.00 62.41 84 PHE A N 1
ATOM 689 C CA . PHE A 1 84 ? 13.794 10.563 -13.609 1.00 62.41 84 PHE A CA 1
ATOM 690 C C . PHE A 1 84 ? 14.671 11.035 -14.785 1.00 62.41 84 PHE A C 1
ATOM 692 O O . PHE A 1 84 ? 14.777 10.336 -15.788 1.00 62.41 84 PHE A O 1
ATOM 699 N N . ASN A 1 85 ? 15.280 12.220 -14.667 1.00 65.50 85 ASN A N 1
ATOM 700 C CA . ASN A 1 85 ? 16.072 12.913 -15.703 1.00 65.50 85 ASN A CA 1
ATOM 701 C C . ASN A 1 85 ? 15.303 13.613 -16.844 1.00 65.50 85 ASN A C 1
ATOM 703 O O . ASN A 1 85 ? 15.941 14.078 -17.787 1.00 65.50 85 ASN A O 1
ATOM 707 N N . SER A 1 86 ? 13.976 13.770 -16.761 1.00 63.38 86 SER A N 1
ATOM 708 C CA . SER A 1 86 ? 13.239 14.649 -17.684 1.00 63.38 86 SER A CA 1
ATOM 709 C C . SER A 1 86 ? 12.982 16.032 -17.073 1.00 63.38 86 SER A C 1
ATOM 711 O O . SER A 1 86 ? 12.594 16.146 -15.913 1.00 63.38 86 SER A O 1
ATOM 713 N N . THR A 1 87 ? 13.151 17.099 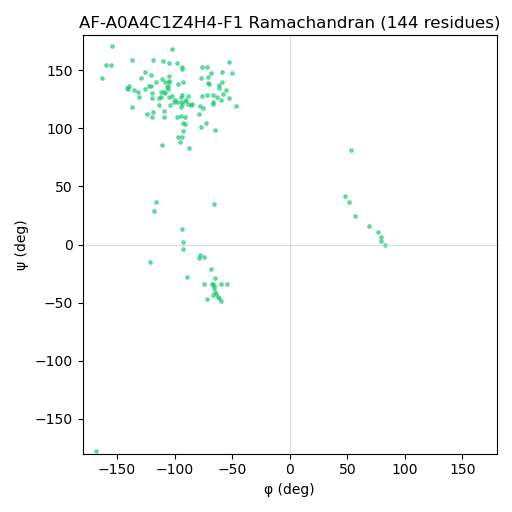-17.860 1.00 60.78 87 THR A N 1
ATOM 714 C CA . THR A 1 87 ? 12.739 18.473 -17.502 1.00 60.78 87 THR A CA 1
ATOM 715 C C . THR A 1 87 ? 11.227 18.677 -17.591 1.00 60.78 87 THR A C 1
ATOM 717 O O . THR A 1 87 ? 10.707 19.690 -17.119 1.00 60.78 87 THR A O 1
ATOM 720 N N . THR A 1 88 ? 10.496 17.721 -18.173 1.00 63.00 88 THR A N 1
ATOM 721 C CA . THR A 1 88 ? 9.035 17.703 -18.125 1.00 63.00 88 THR A CA 1
ATOM 722 C C . THR A 1 88 ? 8.612 17.317 -16.712 1.00 63.00 88 THR A C 1
ATOM 724 O O . THR A 1 88 ? 8.720 16.152 -16.329 1.00 63.00 88 THR A O 1
ATOM 727 N N . GLY A 1 89 ? 8.157 18.294 -15.926 1.00 59.66 89 GLY A N 1
ATOM 728 C CA . GLY A 1 89 ? 7.642 18.042 -14.581 1.00 59.66 89 GLY A CA 1
ATOM 729 C C . GLY A 1 89 ? 6.561 16.958 -14.574 1.00 59.66 89 GLY A C 1
ATOM 730 O O . GLY A 1 89 ? 5.917 16.701 -15.594 1.00 59.66 89 GLY A O 1
ATOM 731 N N . ALA A 1 90 ? 6.363 16.321 -13.417 1.00 62.41 90 ALA A N 1
ATOM 732 C CA . ALA A 1 90 ? 5.315 15.321 -13.235 1.00 62.41 90 ALA A CA 1
ATOM 733 C C . ALA A 1 90 ? 3.986 15.841 -13.808 1.00 62.41 90 ALA A C 1
ATOM 735 O O . ALA A 1 90 ? 3.469 16.870 -13.365 1.00 62.41 90 ALA A O 1
ATOM 736 N N . THR A 1 91 ? 3.432 15.137 -14.797 1.00 66.06 91 THR A N 1
ATOM 737 C CA . THR A 1 91 ? 2.089 15.454 -15.289 1.00 66.06 91 THR A CA 1
ATOM 738 C C . THR A 1 91 ? 1.116 15.262 -14.130 1.00 66.06 91 THR A C 1
ATOM 740 O O . THR A 1 9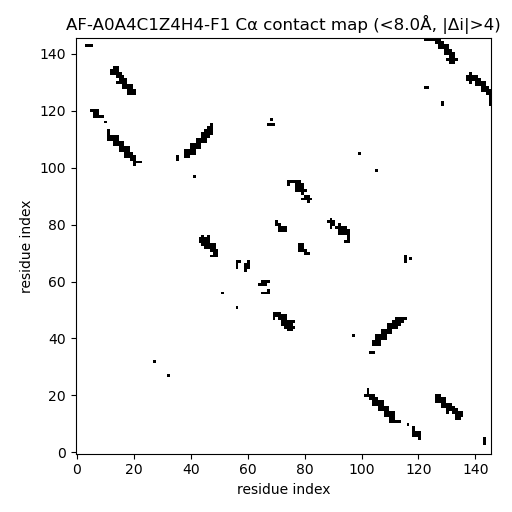1 ? 1.243 14.307 -13.360 1.00 66.06 91 THR A O 1
ATOM 743 N N . TYR A 1 92 ? 0.164 16.184 -13.958 1.00 69.00 92 TYR A N 1
ATOM 744 C CA . TYR A 1 92 ? -0.798 16.096 -12.863 1.00 69.00 92 TYR A CA 1
ATOM 745 C C . TYR A 1 92 ? -1.687 14.858 -13.041 1.00 69.00 92 TYR A C 1
ATOM 747 O O . TYR A 1 92 ? -2.661 14.869 -13.791 1.00 69.00 92 TYR A O 1
ATOM 755 N N . MET A 1 93 ? -1.341 13.782 -12.335 1.00 80.88 93 MET A N 1
ATOM 756 C CA . MET A 1 93 ? -2.101 12.538 -12.287 1.00 80.88 93 MET A CA 1
ATOM 757 C C . MET A 1 93 ? -2.809 12.417 -10.940 1.00 80.88 93 MET A C 1
ATOM 759 O O . MET A 1 93 ? -2.246 12.685 -9.869 1.00 80.88 93 MET A O 1
ATOM 763 N N . ARG A 1 94 ? -4.079 12.014 -10.985 1.00 85.19 94 ARG A N 1
ATOM 764 C CA . ARG A 1 94 ? -4.874 11.796 -9.776 1.00 85.19 94 ARG A CA 1
ATOM 765 C C . ARG A 1 94 ? -4.354 10.563 -9.041 1.00 85.19 94 ARG A C 1
ATOM 767 O O . ARG A 1 94 ? -4.089 9.544 -9.660 1.00 85.19 94 ARG A O 1
ATOM 774 N N . ALA A 1 95 ? -4.277 10.655 -7.718 1.00 89.25 95 ALA A N 1
ATOM 775 C CA . ALA A 1 95 ? -4.111 9.496 -6.846 1.00 89.25 95 ALA A CA 1
ATOM 776 C C . ALA A 1 95 ? -5.488 9.013 -6.365 1.00 89.25 95 ALA A C 1
ATOM 778 O O . ALA A 1 95 ? -6.419 9.825 -6.254 1.00 89.25 95 ALA A O 1
ATOM 779 N N . ALA A 1 96 ? -5.612 7.720 -6.060 1.00 93.75 96 ALA A N 1
ATOM 780 C CA . ALA A 1 96 ? -6.797 7.193 -5.392 1.00 93.75 96 ALA A CA 1
ATOM 781 C C . ALA A 1 96 ? -7.019 7.873 -4.036 1.00 93.75 96 ALA A C 1
ATOM 783 O O . ALA A 1 96 ? -6.082 8.314 -3.371 1.00 93.75 96 ALA A O 1
ATOM 784 N N . ARG A 1 97 ? -8.289 7.993 -3.646 1.00 93.50 97 ARG A N 1
ATOM 785 C CA . ARG A 1 97 ? -8.698 8.631 -2.393 1.00 93.50 97 ARG A CA 1
ATOM 786 C C . ARG A 1 97 ? -9.750 7.777 -1.709 1.00 93.50 97 ARG A C 1
ATOM 788 O O . ARG A 1 97 ? -10.732 7.389 -2.339 1.00 93.50 97 ARG A O 1
ATOM 795 N N . PHE A 1 98 ? -9.556 7.552 -0.417 1.00 93.06 98 PHE A N 1
ATOM 796 C CA . PHE A 1 98 ? -10.505 6.872 0.453 1.00 93.06 98 PHE A CA 1
ATOM 797 C C . PHE A 1 98 ? -11.015 7.885 1.472 1.00 93.06 98 PHE A C 1
ATOM 799 O O . PHE A 1 98 ? -10.231 8.489 2.201 1.00 93.06 98 PHE A O 1
ATOM 806 N N . ASN A 1 99 ? -12.325 8.119 1.482 1.00 91.31 99 ASN A N 1
ATOM 807 C CA . ASN A 1 99 ? -12.928 9.086 2.389 1.00 91.31 99 ASN A CA 1
ATOM 808 C C . ASN A 1 99 ? -13.219 8.415 3.728 1.00 91.31 99 ASN A C 1
ATOM 810 O O . ASN A 1 99 ? -14.012 7.476 3.794 1.00 91.31 99 ASN A O 1
ATOM 814 N N . VAL A 1 100 ? -12.615 8.944 4.788 1.00 89.31 100 VAL A N 1
ATOM 815 C CA . VAL A 1 100 ? -12.807 8.477 6.160 1.00 89.31 100 VAL A CA 1
ATOM 816 C C . VAL A 1 100 ? -13.357 9.599 7.036 1.00 89.31 100 VAL A C 1
ATOM 818 O O . VAL A 1 100 ? -13.059 10.775 6.856 1.00 89.31 100 VAL A O 1
ATOM 821 N N . GLU A 1 101 ? -14.193 9.220 7.993 1.00 87.44 101 GLU A N 1
ATOM 822 C CA . GLU A 1 101 ? -14.763 10.096 9.019 1.00 87.44 101 GLU A CA 1
ATOM 823 C C . GLU A 1 101 ? -14.077 9.853 10.366 1.00 87.44 101 GLU A C 1
ATOM 825 O O . GLU A 1 101 ? -13.853 8.704 10.763 1.00 87.44 101 GLU A O 1
ATOM 830 N N . GLN A 1 102 ? -13.812 10.933 11.101 1.00 84.62 102 GLN A N 1
ATOM 831 C CA . GLN A 1 102 ? -13.192 10.873 12.421 1.00 84.62 102 GLN A CA 1
ATOM 832 C C . GLN A 1 102 ? -14.020 10.031 13.407 1.00 84.62 102 GLN A C 1
ATOM 834 O O . GLN A 1 102 ? -15.249 10.103 13.451 1.00 84.62 102 GLN A O 1
ATOM 839 N N . GLY A 1 103 ? -13.337 9.231 14.232 1.00 83.88 103 GLY A N 1
ATOM 840 C CA . GLY A 1 103 ? -13.958 8.415 15.284 1.00 83.88 103 GLY A CA 1
ATOM 841 C C . GLY A 1 103 ? -14.537 7.073 14.816 1.00 83.88 103 GLY A C 1
ATOM 842 O O . GLY A 1 103 ? -15.033 6.303 15.654 1.00 83.88 103 GLY A O 1
ATOM 843 N N . PHE A 1 104 ? -14.442 6.776 13.517 1.00 84.69 104 PHE A N 1
ATOM 844 C CA . PHE A 1 104 ? -14.778 5.485 12.920 1.00 84.69 104 PHE A CA 1
ATOM 845 C C . PHE A 1 104 ? -13.534 4.616 12.709 1.00 84.69 104 PHE A C 1
ATOM 847 O O . PHE A 1 104 ? -12.415 5.114 12.611 1.00 84.69 104 PHE A O 1
ATOM 854 N N . ARG A 1 105 ? -13.757 3.301 12.649 1.00 85.81 105 ARG A N 1
ATOM 855 C CA . ARG A 1 105 ? -12.756 2.306 12.249 1.00 85.81 105 ARG A CA 1
ATOM 856 C C . ARG A 1 105 ? -13.131 1.780 10.872 1.00 85.81 105 ARG A C 1
ATOM 858 O O . ARG A 1 105 ? -14.320 1.568 10.618 1.00 85.81 105 ARG A O 1
ATOM 865 N N . TYR A 1 106 ? -12.129 1.589 10.027 1.00 89.62 106 TYR A N 1
ATOM 866 C CA . TYR A 1 106 ? -12.306 1.153 8.647 1.00 89.62 106 TYR A CA 1
ATOM 867 C C . TYR A 1 106 ? -11.524 -0.130 8.412 1.00 89.62 106 TYR A C 1
ATOM 869 O O . TYR A 1 106 ? -10.369 -0.237 8.827 1.00 89.62 106 TYR A O 1
ATOM 877 N N . ARG A 1 107 ? -12.155 -1.078 7.719 1.00 91.75 107 ARG A N 1
ATOM 878 C CA . ARG A 1 107 ? -11.513 -2.306 7.255 1.00 91.75 107 ARG A CA 1
ATOM 879 C C . ARG A 1 107 ? -11.107 -2.140 5.802 1.00 91.75 107 ARG A C 1
ATOM 881 O O . ARG A 1 107 ? -11.954 -2.091 4.914 1.00 91.75 107 ARG A O 1
ATOM 888 N N . PHE A 1 108 ? -9.807 -2.060 5.572 1.00 93.12 108 PHE A N 1
ATOM 889 C CA . PHE A 1 108 ? -9.212 -2.086 4.249 1.00 93.12 108 PHE A CA 1
ATOM 890 C C . PHE A 1 108 ? -8.882 -3.529 3.869 1.00 93.12 108 PHE A C 1
ATOM 892 O O . PHE A 1 108 ? -8.174 -4.239 4.583 1.00 93.12 108 PHE A O 1
ATOM 899 N N . ARG A 1 109 ? -9.421 -3.968 2.734 1.00 92.62 109 ARG A N 1
ATOM 900 C CA . ARG A 1 109 ? -9.030 -5.199 2.048 1.00 92.62 109 ARG A CA 1
ATOM 901 C C . ARG A 1 109 ? -7.963 -4.805 1.034 1.00 92.62 109 ARG A C 1
ATOM 903 O O . ARG A 1 109 ? -8.303 -4.252 -0.012 1.00 92.62 109 ARG A O 1
ATOM 910 N N . VAL A 1 110 ? -6.702 -4.986 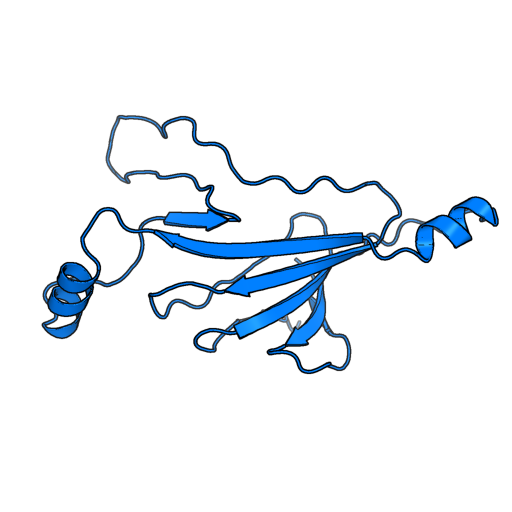1.400 1.00 92.19 110 VAL A N 1
ATOM 911 C CA . VAL A 1 110 ? -5.545 -4.664 0.565 1.00 92.19 110 VAL A CA 1
ATOM 912 C C . VAL A 1 110 ? -5.203 -5.895 -0.263 1.00 92.19 110 VAL A C 1
ATOM 914 O O . VAL A 1 110 ? -5.010 -6.981 0.272 1.00 92.19 110 VAL A O 1
ATOM 917 N N . ILE A 1 111 ? -5.166 -5.743 -1.578 1.00 91.19 111 ILE A N 1
ATOM 918 C CA . ILE A 1 111 ? -4.872 -6.821 -2.517 1.00 91.19 111 ILE A CA 1
ATOM 919 C C . ILE A 1 111 ? -3.608 -6.418 -3.257 1.00 91.19 111 ILE A C 1
ATOM 921 O O . ILE A 1 111 ? -3.641 -5.435 -4.001 1.00 91.19 111 ILE A O 1
ATOM 925 N N . ASN A 1 112 ? -2.519 -7.164 -3.057 1.00 88.00 112 ASN A N 1
ATOM 926 C CA . ASN A 1 112 ? -1.374 -7.046 -3.946 1.00 88.00 112 ASN A CA 1
ATOM 927 C C . ASN A 1 112 ? -1.668 -7.837 -5.231 1.00 88.00 112 ASN A C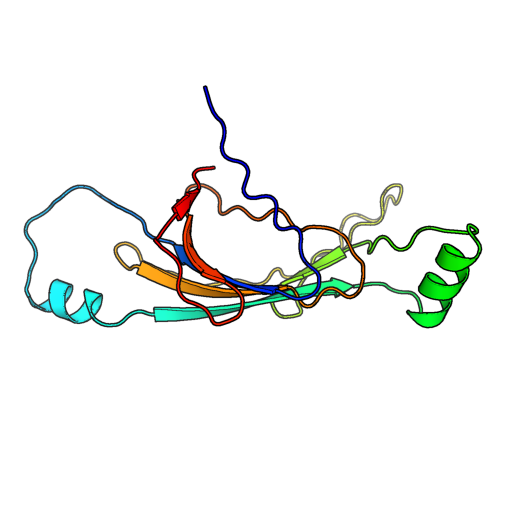 1
ATOM 929 O O . ASN A 1 112 ? -1.793 -9.061 -5.200 1.00 88.00 112 ASN A O 1
ATOM 933 N N . ALA A 1 113 ? -1.824 -7.119 -6.340 1.00 87.94 113 ALA A N 1
ATOM 934 C CA . ALA A 1 113 ? -2.049 -7.654 -7.676 1.00 87.94 113 ALA A CA 1
ATOM 935 C C . ALA A 1 113 ? -0.904 -7.276 -8.631 1.00 87.94 113 ALA A C 1
ATOM 937 O O . ALA A 1 113 ? -1.129 -7.104 -9.828 1.00 87.94 113 ALA A O 1
ATOM 938 N N . GLU A 1 114 ? 0.304 -7.096 -8.100 1.00 79.94 114 GLU A N 1
ATOM 939 C CA . GLU A 1 114 ? 1.509 -6.878 -8.894 1.00 79.94 114 GLU A CA 1
ATOM 940 C C . GLU A 1 114 ? 1.916 -8.124 -9.684 1.00 79.94 114 GLU A C 1
ATOM 942 O O . GLU A 1 114 ? 1.718 -9.265 -9.258 1.00 79.94 114 GLU A O 1
ATOM 947 N N . PHE A 1 115 ? 2.505 -7.886 -10.851 1.00 71.38 115 PHE A N 1
ATOM 948 C CA . PHE A 1 115 ? 3.062 -8.906 -11.727 1.00 71.38 115 PHE A CA 1
ATOM 949 C C . PHE A 1 115 ? 4.536 -9.212 -11.411 1.00 71.38 115 PHE A C 1
ATOM 951 O O . PHE A 1 115 ? 5.012 -10.318 -11.670 1.00 71.38 115 PHE A O 1
ATOM 958 N N . LEU A 1 116 ? 5.273 -8.238 -10.875 1.00 65.00 116 LEU A N 1
ATOM 959 C CA . LEU A 1 116 ? 6.724 -8.280 -10.690 1.00 65.00 116 LEU A CA 1
ATOM 960 C C . LEU A 1 116 ? 7.049 -8.489 -9.196 1.00 65.00 116 LEU A C 1
ATOM 962 O O . LEU A 1 116 ? 6.452 -7.835 -8.353 1.00 65.00 116 LEU A O 1
ATOM 966 N N . ASN A 1 117 ? 7.968 -9.408 -8.852 1.00 62.62 117 ASN A N 1
ATOM 967 C CA . ASN A 1 117 ? 8.224 -9.925 -7.482 1.00 62.62 117 ASN A CA 1
ATOM 968 C C . ASN A 1 117 ? 8.781 -8.920 -6.445 1.00 62.62 117 ASN A C 1
ATOM 970 O O . ASN A 1 117 ? 9.638 -9.280 -5.632 1.00 62.62 117 ASN A O 1
ATOM 974 N N . CYS A 1 118 ? 8.397 -7.654 -6.468 1.00 66.19 118 CYS A N 1
ATOM 975 C CA . CYS A 1 118 ? 8.855 -6.688 -5.484 1.00 66.19 118 CYS A CA 1
ATOM 976 C C . CYS A 1 118 ? 7.918 -6.701 -4.266 1.00 66.19 118 CYS A C 1
ATOM 978 O O . CYS A 1 118 ? 6.735 -6.431 -4.413 1.00 66.19 118 CYS A O 1
ATOM 980 N N . PRO A 1 119 ? 8.416 -6.983 -3.048 1.00 74.75 119 PRO A N 1
ATOM 981 C CA . PRO A 1 119 ? 7.656 -6.735 -1.828 1.00 74.75 119 PRO A CA 1
ATOM 982 C C . PRO A 1 119 ? 7.219 -5.269 -1.750 1.00 74.75 119 PRO A C 1
ATOM 984 O O . PRO A 1 119 ? 8.050 -4.373 -1.927 1.00 74.75 119 PRO A O 1
ATOM 987 N N . ILE A 1 120 ? 5.949 -5.022 -1.427 1.00 79.62 120 ILE A N 1
ATOM 988 C CA . ILE A 1 120 ? 5.456 -3.671 -1.140 1.00 79.62 120 ILE A CA 1
ATOM 989 C C . ILE A 1 120 ? 5.502 -3.431 0.361 1.00 79.62 120 ILE A C 1
ATOM 991 O O . ILE A 1 120 ? 4.904 -4.172 1.142 1.00 79.62 120 ILE A O 1
ATOM 995 N N . GLU A 1 121 ? 6.142 -2.340 0.759 1.00 85.00 121 GLU A N 1
ATOM 996 C CA . GLU A 1 121 ? 5.981 -1.775 2.094 1.00 85.00 121 GLU A CA 1
ATOM 997 C C . GLU A 1 121 ? 4.895 -0.693 2.055 1.00 85.00 121 GLU A C 1
ATOM 999 O O . GLU A 1 121 ? 4.916 0.198 1.202 1.00 85.00 121 GLU A O 1
ATOM 1004 N N . MET A 1 122 ? 3.918 -0.782 2.959 1.00 85.12 122 MET A N 1
ATOM 1005 C CA . MET A 1 122 ? 2.787 0.145 3.023 1.00 85.12 122 MET A CA 1
ATOM 1006 C C . MET A 1 122 ? 2.668 0.758 4.415 1.00 85.12 122 MET A C 1
ATOM 1008 O O . MET A 1 122 ? 2.667 0.054 5.423 1.00 85.12 122 MET A O 1
ATOM 1012 N N . SER A 1 123 ? 2.473 2.073 4.450 1.00 87.94 123 SER A N 1
ATOM 1013 C CA . SER A 1 123 ? 2.173 2.844 5.652 1.00 87.94 123 SER A CA 1
ATOM 1014 C C . SER A 1 123 ? 1.077 3.877 5.373 1.00 87.94 123 SER A C 1
ATOM 1016 O O . SER A 1 123 ? 0.803 4.236 4.224 1.00 87.94 123 SER A O 1
ATOM 1018 N N . PHE A 1 124 ? 0.410 4.333 6.435 1.00 88.50 124 PHE A N 1
ATOM 1019 C CA . PHE A 1 124 ? -0.553 5.430 6.375 1.00 88.50 124 PHE A CA 1
ATOM 1020 C C . PHE A 1 124 ? -0.127 6.509 7.362 1.00 88.50 124 PHE A C 1
ATOM 1022 O O . PHE A 1 124 ? -0.209 6.310 8.572 1.00 88.50 124 PHE A O 1
ATOM 1029 N N . ASP A 1 125 ? 0.289 7.662 6.844 1.00 88.12 125 ASP A N 1
ATOM 1030 C CA . ASP A 1 125 ? 0.793 8.758 7.670 1.00 88.12 125 ASP A CA 1
ATOM 1031 C C . ASP A 1 125 ? -0.195 9.138 8.781 1.00 88.12 125 ASP A C 1
ATOM 1033 O O . ASP A 1 125 ? -1.377 9.416 8.535 1.00 88.12 125 ASP A O 1
ATOM 1037 N N . GLY A 1 126 ? 0.294 9.146 10.022 1.00 87.75 126 GLY A N 1
ATOM 1038 C CA . GLY A 1 126 ? -0.492 9.502 11.204 1.00 87.75 126 GLY A CA 1
ATOM 1039 C C . GLY A 1 126 ? -1.581 8.492 11.584 1.00 87.75 126 GLY A C 1
ATOM 1040 O O . GLY A 1 126 ? -2.484 8.845 12.344 1.00 87.75 126 GLY A O 1
ATOM 1041 N N . HIS A 1 127 ? -1.532 7.262 11.060 1.00 86.69 127 HIS A N 1
ATOM 1042 C CA . HIS A 1 127 ? -2.504 6.212 11.353 1.00 86.69 127 HIS A CA 1
ATOM 1043 C C . HIS A 1 127 ? -1.822 4.887 11.697 1.00 86.69 127 HIS A C 1
ATOM 1045 O O . HIS A 1 127 ? -1.005 4.372 10.941 1.00 86.69 127 HIS A O 1
ATOM 1051 N N . ASN A 1 128 ? -2.259 4.270 12.795 1.00 87.38 128 ASN A N 1
ATOM 1052 C CA . ASN A 1 128 ? -1.864 2.903 13.119 1.00 87.38 128 ASN A CA 1
ATOM 1053 C C . ASN A 1 128 ? -2.649 1.907 12.260 1.00 87.38 128 ASN A C 1
ATOM 1055 O O . ASN A 1 128 ? -3.853 2.079 12.016 1.00 87.38 128 ASN A O 1
ATOM 1059 N N . ILE A 1 129 ? -1.969 0.831 11.872 1.00 89.81 129 ILE A N 1
ATOM 1060 C CA . ILE A 1 129 ? -2.534 -0.255 11.075 1.00 89.81 129 ILE A CA 1
ATOM 1061 C C . ILE A 1 129 ? -2.579 -1.508 11.934 1.00 89.81 129 ILE A C 1
ATOM 1063 O O . ILE A 1 129 ? -1.552 -1.942 12.442 1.00 89.81 129 ILE A O 1
ATOM 1067 N N . THR A 1 130 ? -3.743 -2.133 12.058 1.00 91.31 130 THR A N 1
ATOM 1068 C CA . THR A 1 130 ? -3.893 -3.438 12.705 1.00 91.31 130 THR A CA 1
ATOM 1069 C C .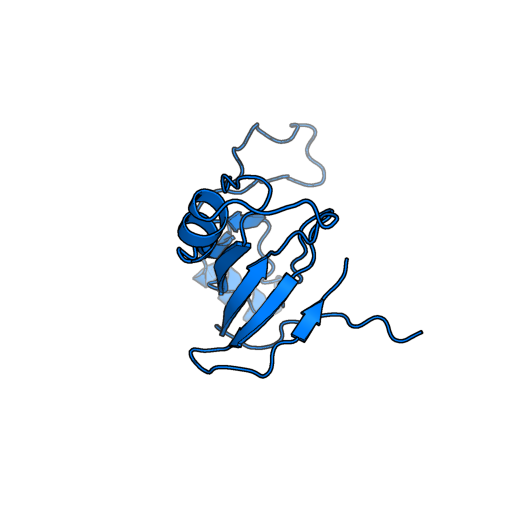 THR A 1 130 ? -4.217 -4.496 11.659 1.00 91.31 130 THR A C 1
ATOM 1071 O O . THR A 1 130 ? -5.316 -4.519 11.111 1.00 91.31 130 THR A O 1
ATOM 1074 N N . VAL A 1 131 ? -3.276 -5.392 11.385 1.00 91.06 131 VAL A N 1
ATOM 1075 C CA . VAL A 1 131 ? -3.478 -6.543 10.502 1.00 91.06 131 VAL A CA 1
ATOM 1076 C C . VAL A 1 131 ? -4.292 -7.595 11.247 1.00 91.06 131 VAL A C 1
ATOM 1078 O O . VAL A 1 131 ? -3.944 -7.965 12.367 1.00 91.06 131 VAL A O 1
ATOM 1081 N N . ILE A 1 132 ? -5.384 -8.055 10.636 1.00 93.00 132 ILE A N 1
ATOM 1082 C CA . ILE A 1 132 ? -6.313 -9.024 11.250 1.00 93.00 132 ILE A CA 1
ATOM 1083 C C . ILE A 1 132 ? -6.487 -10.313 10.452 1.00 93.00 132 ILE A C 1
ATOM 1085 O O . ILE A 1 132 ? -7.034 -11.273 10.981 1.00 93.00 132 ILE A O 1
ATOM 1089 N N . ALA A 1 133 ? -6.066 -10.336 9.189 1.00 91.12 133 ALA A N 1
ATOM 1090 C CA . ALA A 1 133 ? -6.151 -11.512 8.336 1.00 91.12 133 ALA A CA 1
ATOM 1091 C C . ALA A 1 133 ? -5.159 -11.407 7.165 1.00 91.12 133 ALA A C 1
ATOM 1093 O O . ALA A 1 133 ? -4.804 -10.301 6.743 1.00 91.12 133 ALA A O 1
ATOM 1094 N N . SER A 1 134 ? -4.753 -12.560 6.640 1.00 90.62 134 SER A N 1
ATOM 1095 C CA . SER A 1 134 ? -3.857 -12.734 5.490 1.00 90.62 134 SER A CA 1
ATOM 1096 C C . SER A 1 134 ? -4.349 -13.915 4.657 1.00 90.62 134 SER A C 1
ATOM 1098 O O . SER A 1 134 ? -4.714 -14.944 5.215 1.00 90.62 134 SER A O 1
ATOM 1100 N N . ASP A 1 135 ? -4.409 -13.770 3.338 1.00 87.06 135 ASP A N 1
ATOM 1101 C CA . ASP A 1 135 ? -4.803 -14.812 2.373 1.00 87.06 135 ASP A CA 1
ATOM 1102 C C . ASP A 1 135 ? -6.121 -15.519 2.661 1.00 87.06 135 ASP A C 1
ATOM 1104 O O . ASP A 1 135 ? -6.300 -16.709 2.426 1.00 87.06 135 ASP A O 1
ATOM 1108 N N . GLY A 1 136 ? -7.084 -14.754 3.171 1.00 86.69 136 GLY A N 1
ATOM 1109 C CA . GLY A 1 136 ? -8.401 -15.279 3.525 1.00 86.69 136 GLY A CA 1
ATOM 1110 C C . GLY A 1 136 ? -8.447 -16.014 4.866 1.00 86.69 136 GLY A C 1
ATOM 1111 O O . GLY A 1 136 ? -9.520 -16.478 5.245 1.00 86.69 136 GLY A O 1
ATOM 1112 N N . HIS A 1 137 ? -7.337 -16.067 5.606 1.00 89.25 137 HIS A N 1
ATOM 1113 C CA . HIS A 1 137 ? -7.261 -16.632 6.948 1.00 89.25 137 HIS A CA 1
ATOM 1114 C C . HIS A 1 137 ? -7.151 -15.544 8.016 1.00 89.25 137 HIS A C 1
ATOM 1116 O O . HIS A 1 137 ? -6.383 -14.591 7.883 1.00 89.25 137 HIS A O 1
ATOM 1122 N N . ASP A 1 138 ? -7.909 -15.709 9.098 1.00 92.38 138 ASP A N 1
ATOM 1123 C CA . ASP A 1 138 ? -7.853 -14.814 10.251 1.00 92.38 138 ASP A CA 1
ATOM 1124 C C . ASP A 1 138 ? -6.542 -14.987 11.027 1.00 92.38 138 ASP A C 1
ATOM 1126 O O . ASP A 1 138 ? -6.017 -16.093 11.177 1.00 92.38 138 ASP A O 1
ATOM 1130 N N . LEU A 1 139 ? -6.029 -13.877 11.553 1.00 87.62 139 LEU A N 1
ATOM 1131 C CA . LEU A 1 139 ? -4.819 -13.815 12.364 1.00 87.62 139 LEU A CA 1
ATOM 1132 C C . LEU A 1 139 ? -5.138 -13.287 13.763 1.00 87.62 139 LEU A C 1
ATOM 1134 O O . LEU A 1 139 ? -6.120 -12.575 13.986 1.00 87.62 139 LEU A O 1
ATOM 1138 N N . VAL A 1 140 ? -4.249 -13.577 14.715 1.00 92.94 140 VAL A N 1
ATOM 1139 C CA . VAL A 1 140 ? -4.201 -12.791 15.952 1.00 92.94 140 VAL A CA 1
ATOM 1140 C C . VAL A 1 140 ? -3.830 -11.355 15.561 1.00 92.94 140 VAL A C 1
ATOM 1142 O O . VAL A 1 140 ? -2.831 -11.189 14.863 1.00 92.94 140 VAL A O 1
ATOM 1145 N N . PRO A 1 141 ? -4.599 -10.325 15.966 1.00 92.25 141 PRO A N 1
ATOM 1146 C CA . PRO A 1 141 ? -4.357 -8.962 15.508 1.00 92.25 141 PRO A CA 1
ATOM 1147 C C . PRO A 1 141 ? -2.951 -8.450 15.840 1.00 92.25 141 PRO A C 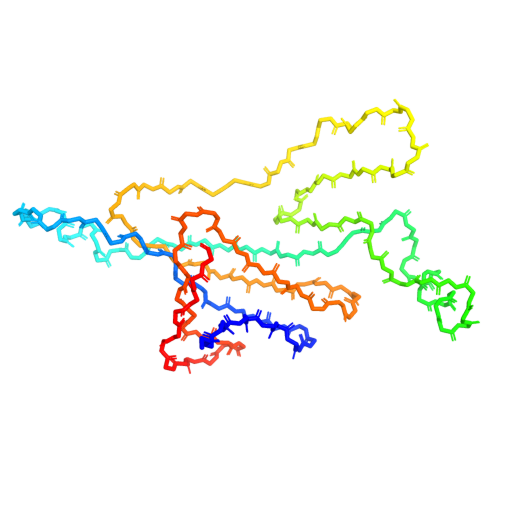1
ATOM 1149 O O . PRO A 1 141 ? -2.534 -8.492 16.999 1.00 92.25 141 PRO A O 1
ATOM 1152 N N . ILE A 1 142 ? -2.252 -7.916 14.836 1.00 89.56 142 ILE A N 1
ATOM 1153 C CA . ILE A 1 142 ? -0.909 -7.330 14.970 1.00 89.56 142 ILE A CA 1
ATOM 1154 C C . ILE A 1 142 ? -0.978 -5.867 14.546 1.00 89.56 142 ILE A C 1
ATOM 1156 O O . ILE A 1 142 ? -1.435 -5.566 13.446 1.00 89.56 142 ILE A O 1
ATOM 1160 N N . THR A 1 143 ? -0.523 -4.952 15.402 1.00 89.38 143 THR A N 1
ATOM 1161 C CA . THR A 1 143 ? -0.506 -3.517 15.092 1.00 89.38 143 THR A CA 1
ATOM 1162 C C . THR A 1 143 ? 0.892 -3.075 14.677 1.00 89.38 143 THR A C 1
ATOM 1164 O O . THR A 1 143 ? 1.835 -3.236 15.448 1.00 89.38 143 THR A O 1
ATOM 1167 N N . GLY A 1 144 ? 1.004 -2.510 13.476 1.00 78.81 144 GLY A N 1
ATOM 1168 C CA . GLY A 1 144 ? 2.165 -1.752 13.021 1.00 78.81 144 GLY A CA 1
ATOM 1169 C C . GLY A 1 144 ? 1.984 -0.260 13.312 1.00 78.81 144 GLY A C 1
ATOM 1170 O O . GLY A 1 144 ? 0.884 0.282 13.159 1.00 78.81 144 GLY A O 1
ATOM 1171 N N . GLU A 1 145 ? 3.063 0.391 13.738 1.00 71.56 145 GLU A N 1
ATOM 1172 C CA . GLU A 1 145 ? 3.144 1.840 13.951 1.00 71.56 145 GLU A CA 1
ATOM 1173 C C . GLU A 1 145 ? 4.167 2.421 12.972 1.00 71.56 145 GLU A C 1
ATOM 1175 O O . GLU A 1 145 ? 5.202 1.794 12.734 1.00 71.56 145 GLU A O 1
ATOM 1180 N N . HIS A 1 146 ? 3.869 3.589 12.398 1.00 55.38 146 HIS A N 1
ATOM 1181 C CA . HIS A 1 146 ? 4.743 4.292 11.461 1.00 55.38 146 HIS A CA 1
ATOM 1182 C C . HIS A 1 146 ? 4.684 5.806 11.685 1.00 55.38 146 HIS A C 1
ATOM 1184 O O . HIS A 1 146 ? 3.604 6.305 12.079 1.00 55.38 146 HIS A O 1
#

pLDDT: mean 73.13, std 19.74, range [25.31, 94.69]

Nearest PDB structures (foldseek):
  5lm8-assembly1_A  TM=7.038E-01  e=1.057E-01  Aspergillus niger
  7ef8-assembly1_A  TM=2.859E-01  e=7.755E+00  Mus musculus

Solvent-accessible surface area (backbone atoms only — not comparable to full-atom values): 9157 Å² total; per-residue (Å²): 134,88,81,71,77,74,77,46,82,66,88,76,45,41,36,31,36,33,44,52,72,88,72,86,94,68,94,78,56,69,71,59,54,60,57,64,72,55,75,47,76,47,81,42,41,36,29,57,44,66,98,63,60,67,68,57,40,51,52,32,31,76,70,71,75,47,69,66,74,60,76,28,57,21,37,74,85,23,38,60,63,67,66,87,94,51,91,70,68,69,67,95,53,62,66,66,82,83,92,81,63,90,87,50,52,36,40,35,42,37,31,50,60,52,87,52,98,68,64,62,77,83,86,48,91,89,43,41,36,31,38,39,29,48,68,88,39,82,48,82,74,45,76,44,77,110

Radius of gyration: 19.02 Å; Cα contacts (8 Å, |Δi|>4): 238; chains: 1; bounding box: 46×35×51 Å

Organism: Eumeta variegata (NCBI:txid151549)

Foldseek 3Di:
DDQDFPFFADDKKWWKKKWDDDDDDDDDDVVLVVVQPDAAEDEWEKEADAPDDQVVQVVCVVVVNDHNDGQWIAIVNWTWGDDPPDPPPTDDTDHDDDDDDPPYMYMYGYTYPYPDRDTDGDDDPPIKIWTQDMRPGGDDIDIHDD

Secondary structure (DSSP, 8-state):
---------SSS-EEEEEEE------PPPHHHHHHHTS-EEEEEEEEEE-SS-HHHHHHHHHTTSS----SEEEETTB-----TT-SSPPP--PPP-----TT-EEEEEEEE--SS-PPPP---TT--EEEEEETTEEEEEEEE--

Mean predicted aligned error: 12.03 Å